Protein AF-S6GRE9-F1 (afdb_monomer_lite)

Secondary structure (DSSP, 8-state):
-HHHHHHHHHHHHHHHHHHHHHHHHHHHHHHHHHHHHHHHHHHHHHHHHHHHHHHHHH-SSS-SS-HHHHHHHHHHHHHHHHHHHHHHHHHHHHHHHHHTT-

pLDDT: mean 77.42, std 11.95, range [41.75, 92.94]

Sequence (102 aa):
MMRTKVELSIQEQNQQLLTSMDRRSRIQLMMQHTVEGLSVAAISYYSIGLVKYIIEATGTGALPLSKPQLVGWSVPVIIGTVWFFTRRVHRRFKGMDDESKK

Radius of gyration: 25.57 Å; chains: 1; bounding box: 56×25×76 Å

Foldseek 3Di:
DVVVVVVVVVVVVVVVVVVVVVVVVVVVVVVVVVVLVVVLVVQLVVVLVVVLVVLVVVDPPDDPDDSVVSSVVVNVVSSVVSVVVSVVVVVVVVVVVVVVVD

Structure (mmCIF, N/CA/C/O backbone):
data_AF-S6GRE9-F1
#
_entry.id   AF-S6GRE9-F1
#
loop_
_atom_site.group_PDB
_atom_site.id
_atom_site.type_symbol
_atom_site.label_atom_id
_atom_site.label_alt_id
_atom_site.label_comp_id
_atom_site.label_asym_id
_atom_site.label_entity_id
_atom_site.label_seq_id
_atom_site.pdbx_PDB_ins_code
_atom_site.Cartn_x
_atom_site.Cartn_y
_atom_site.Cartn_z
_atom_site.occupancy
_atom_site.B_iso_or_equiv
_atom_site.auth_seq_id
_atom_site.auth_comp_id
_atom_site.auth_asym_id
_atom_site.auth_atom_id
_atom_site.pdbx_PDB_model_num
ATOM 1 N N . MET A 1 1 ? -33.031 -14.114 44.630 1.00 63.00 1 MET A N 1
ATOM 2 C CA . MET A 1 1 ? -32.945 -12.702 44.188 1.00 63.00 1 MET A CA 1
ATOM 3 C C . MET A 1 1 ? -31.507 -12.197 43.989 1.00 63.00 1 MET A C 1
ATOM 5 O O . MET A 1 1 ? -31.296 -11.454 43.044 1.00 63.00 1 MET A O 1
ATOM 9 N N . MET A 1 2 ? -30.503 -12.568 44.807 1.00 67.25 2 MET A N 1
ATOM 10 C CA . MET A 1 2 ? -29.110 -12.103 44.591 1.00 67.25 2 MET A CA 1
ATOM 11 C C . MET A 1 2 ? -28.430 -12.713 43.350 1.00 67.25 2 MET A C 1
ATOM 13 O O . MET A 1 2 ? -27.720 -12.009 42.644 1.00 67.25 2 MET A O 1
ATOM 17 N N . ARG A 1 3 ? -28.706 -13.990 43.040 1.00 65.88 3 ARG A N 1
ATOM 18 C CA . ARG A 1 3 ? -28.168 -14.696 41.857 1.00 65.88 3 ARG A CA 1
ATOM 19 C C . ARG A 1 3 ? -28.496 -13.998 40.534 1.00 65.88 3 ARG A C 1
ATOM 21 O O . ARG A 1 3 ? -27.601 -13.767 39.739 1.00 65.88 3 ARG A O 1
ATOM 28 N N . THR A 1 4 ? -29.742 -13.560 40.371 1.00 74.81 4 THR A N 1
ATOM 29 C CA . THR A 1 4 ? -30.217 -12.855 39.172 1.00 74.81 4 THR A CA 1
ATOM 30 C C . THR A 1 4 ? -29.526 -11.505 38.979 1.00 74.81 4 THR A C 1
ATOM 32 O O . THR A 1 4 ? -29.225 -11.133 37.855 1.00 74.81 4 THR A O 1
ATOM 35 N N . LYS A 1 5 ? -29.224 -10.774 40.063 1.00 76.06 5 LYS A N 1
ATOM 36 C CA . LYS A 1 5 ? -28.489 -9.499 39.977 1.00 76.06 5 LYS A CA 1
ATOM 37 C C . LYS A 1 5 ? -27.037 -9.705 39.538 1.00 76.06 5 LYS A C 1
ATOM 39 O O . LYS A 1 5 ? -26.526 -8.921 38.748 1.00 76.06 5 LYS A O 1
ATOM 44 N N . VAL A 1 6 ? -26.395 -10.767 40.027 1.00 79.25 6 VAL A N 1
ATOM 45 C CA . VAL A 1 6 ? -25.032 -11.135 39.616 1.00 79.25 6 VAL A CA 1
ATOM 46 C C . VAL A 1 6 ? -25.018 -11.611 38.159 1.00 79.25 6 VAL A C 1
ATOM 48 O O . VAL A 1 6 ? -24.206 -11.128 37.376 1.00 79.25 6 VAL A O 1
ATOM 51 N N . GLU A 1 7 ? -25.951 -12.478 37.757 1.00 75.94 7 GLU A N 1
ATOM 52 C CA . GLU A 1 7 ? -26.098 -12.933 36.364 1.00 75.94 7 GLU A CA 1
ATOM 53 C C . GLU A 1 7 ? -26.362 -11.770 35.392 1.00 75.94 7 GLU A C 1
ATOM 55 O O . GLU A 1 7 ? -25.715 -11.699 34.347 1.00 75.94 7 GLU A O 1
ATOM 60 N N . LEU A 1 8 ? -27.224 -10.816 35.768 1.00 80.00 8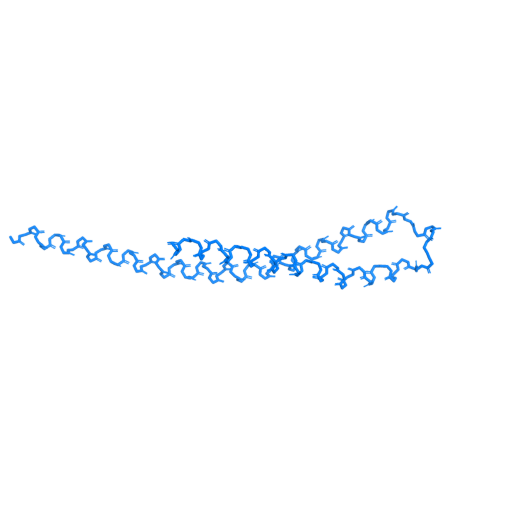 LEU A N 1
ATOM 61 C CA . LEU A 1 8 ? -27.462 -9.585 35.002 1.00 80.00 8 LEU A CA 1
ATOM 62 C C . LEU A 1 8 ? -26.182 -8.747 34.861 1.00 80.00 8 LEU A C 1
ATOM 64 O O . LEU A 1 8 ? -25.845 -8.335 33.756 1.00 80.00 8 LEU A O 1
ATOM 68 N N . SER A 1 9 ? -25.417 -8.559 35.944 1.00 78.94 9 SER A N 1
ATOM 69 C CA . SER A 1 9 ? -24.165 -7.784 35.897 1.00 78.94 9 SER A CA 1
ATOM 70 C C . SER A 1 9 ? -23.083 -8.415 35.005 1.00 78.94 9 SER A C 1
ATOM 72 O O . SER A 1 9 ? -22.323 -7.705 34.346 1.00 78.94 9 SER A O 1
ATOM 74 N N . ILE A 1 10 ? -23.030 -9.751 34.930 1.00 86.62 10 ILE A N 1
ATOM 75 C CA . ILE A 1 10 ? -22.111 -10.481 34.042 1.00 86.62 10 ILE A CA 1
ATOM 76 C C . ILE A 1 10 ? -22.557 -10.349 32.580 1.00 86.62 10 ILE A C 1
ATOM 78 O O . ILE A 1 10 ? -21.720 -10.167 31.696 1.00 86.62 10 ILE A O 1
ATOM 82 N N . GLN A 1 11 ? -23.863 -10.417 32.306 1.00 83.50 11 GLN A N 1
ATOM 83 C CA . GLN A 1 11 ? -24.396 -10.185 30.961 1.00 83.50 11 GLN A CA 1
ATOM 84 C C . GLN A 1 11 ? -24.115 -8.763 30.472 1.00 83.50 11 GLN A C 1
ATOM 86 O O . GLN A 1 11 ? -23.664 -8.599 29.339 1.00 83.50 11 GLN A O 1
ATOM 91 N N . GLU A 1 12 ? -24.296 -7.754 31.326 1.00 86.25 12 GLU A N 1
ATOM 92 C CA . GLU A 1 12 ? -23.961 -6.364 31.004 1.00 86.25 12 GLU A CA 1
ATOM 93 C C . GLU A 1 12 ? -22.462 -6.192 30.712 1.00 86.25 12 GLU A C 1
ATOM 95 O O . GLU A 1 12 ? -22.100 -5.559 29.719 1.00 86.25 12 GLU A O 1
ATOM 100 N N . GLN A 1 13 ? -21.577 -6.812 31.502 1.00 86.75 13 GLN A N 1
ATOM 101 C CA . GLN A 1 13 ? -20.132 -6.806 31.232 1.00 86.75 13 GLN A CA 1
ATOM 102 C C . GLN A 1 13 ? -19.775 -7.476 29.904 1.00 86.75 13 GLN A C 1
ATOM 104 O O . GLN A 1 13 ? -18.998 -6.919 29.128 1.00 86.75 13 GLN A O 1
ATOM 109 N N . ASN A 1 14 ? -20.340 -8.649 29.615 1.00 88.25 14 ASN A N 1
ATOM 110 C CA . ASN A 1 14 ? -20.103 -9.338 28.347 1.00 88.25 14 ASN A CA 1
ATOM 111 C C . ASN A 1 14 ? -20.605 -8.508 27.162 1.00 88.25 14 ASN A C 1
ATOM 113 O O . ASN A 1 14 ? -19.911 -8.395 26.153 1.00 88.25 14 ASN A O 1
ATOM 117 N N . GLN A 1 15 ? -21.769 -7.869 27.290 1.00 88.81 15 GLN A N 1
ATOM 118 C CA . GLN A 1 15 ? -22.308 -6.990 26.257 1.00 88.81 15 GLN A CA 1
ATOM 119 C C . GLN A 1 15 ? -21.407 -5.771 26.021 1.00 88.81 15 GLN A C 1
ATOM 121 O O . GLN A 1 15 ? -21.131 -5.413 24.873 1.00 88.81 15 GLN A O 1
ATOM 126 N N . GLN A 1 16 ? -20.890 -5.159 27.089 1.00 90.38 16 GLN A N 1
ATOM 127 C CA . GLN A 1 16 ? -19.921 -4.065 26.994 1.00 90.38 16 GLN A CA 1
ATOM 128 C C . GLN A 1 16 ?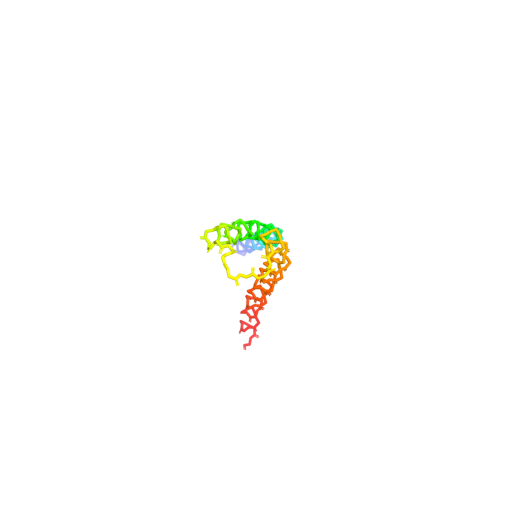 -18.602 -4.521 26.357 1.00 90.38 16 GLN A C 1
ATOM 130 O O . GLN A 1 16 ? -18.048 -3.814 25.509 1.00 90.38 16 GLN A O 1
ATOM 135 N N . LEU A 1 17 ? -18.117 -5.717 26.703 1.00 89.56 17 LEU A N 1
ATOM 136 C CA . LEU A 1 17 ? -16.897 -6.283 26.138 1.00 89.56 17 LEU A CA 1
ATOM 137 C C . LEU A 1 17 ? -17.048 -6.538 24.636 1.00 89.56 17 LEU A C 1
ATOM 139 O O . LEU A 1 17 ? -16.216 -6.054 23.867 1.00 89.56 17 LEU A O 1
ATOM 143 N N . LEU A 1 18 ? -18.126 -7.206 24.215 1.00 90.94 18 LEU A N 1
ATOM 144 C CA . LEU A 1 18 ? -18.444 -7.447 22.804 1.00 90.94 18 LEU A CA 1
ATOM 145 C C . LEU A 1 18 ? -18.538 -6.128 22.028 1.00 90.94 18 LEU A C 1
ATOM 147 O O . LEU A 1 18 ? -17.876 -5.960 21.007 1.00 90.94 18 LEU A O 1
ATOM 151 N N . THR A 1 19 ? -19.244 -5.138 22.579 1.00 90.44 19 THR A N 1
ATOM 152 C CA . THR A 1 19 ? -19.366 -3.805 21.965 1.00 90.44 19 THR A CA 1
ATOM 153 C C . THR A 1 19 ? -18.000 -3.121 21.809 1.00 90.44 19 THR A C 1
ATOM 155 O O . THR A 1 19 ? -17.707 -2.495 20.787 1.00 90.44 19 THR A O 1
ATOM 158 N N . SER A 1 20 ? -17.119 -3.256 22.806 1.00 88.69 20 SER A N 1
ATOM 159 C CA . SER A 1 20 ? -15.759 -2.712 22.742 1.00 88.69 20 SER A CA 1
ATOM 160 C C . SER A 1 20 ? -14.866 -3.452 21.734 1.00 88.69 20 SER A C 1
ATOM 162 O O . SER A 1 20 ? -14.018 -2.830 21.088 1.00 88.69 20 SER A O 1
ATOM 164 N N . MET A 1 21 ? -15.052 -4.766 21.570 1.00 90.62 21 MET A N 1
ATOM 165 C CA . MET A 1 21 ? -14.356 -5.578 20.571 1.00 90.62 21 MET A CA 1
ATOM 166 C C . MET A 1 21 ? -14.788 -5.204 19.157 1.00 90.62 21 MET A C 1
ATOM 168 O O . MET A 1 21 ? -13.915 -4.922 18.339 1.00 90.62 21 MET A O 1
ATOM 172 N N . ASP A 1 22 ? -16.089 -5.088 18.896 1.00 89.31 22 ASP A N 1
ATOM 173 C CA . ASP A 1 22 ? -16.628 -4.690 17.590 1.00 89.31 22 ASP A CA 1
ATOM 174 C C . ASP A 1 22 ? -16.110 -3.319 17.158 1.00 89.31 22 ASP A C 1
ATOM 176 O O . ASP A 1 22 ? -15.674 -3.124 16.018 1.00 89.31 22 ASP A O 1
ATOM 180 N N . ARG A 1 23 ? -16.085 -2.357 18.089 1.00 89.06 23 ARG A N 1
ATOM 181 C CA . ARG A 1 23 ? -15.549 -1.020 17.816 1.00 89.06 23 ARG A CA 1
ATOM 182 C C . ARG A 1 23 ? -14.066 -1.070 17.450 1.00 89.06 23 ARG A C 1
ATOM 184 O O . ARG A 1 23 ? -13.660 -0.425 16.484 1.00 89.06 23 ARG A O 1
ATOM 191 N N . ARG A 1 24 ? -13.256 -1.824 18.201 1.00 92.94 24 ARG A N 1
ATOM 192 C CA . ARG A 1 24 ? -11.818 -1.979 17.921 1.00 92.94 24 ARG A CA 1
ATOM 193 C C . ARG A 1 24 ? -11.575 -2.708 16.606 1.00 92.94 24 ARG A C 1
ATOM 195 O O . ARG A 1 24 ? -10.772 -2.233 15.813 1.00 92.94 24 ARG A O 1
ATOM 202 N N . SER A 1 25 ? -12.290 -3.800 16.355 1.00 90.06 25 SER A N 1
ATOM 203 C CA . SER A 1 25 ? -12.184 -4.585 15.124 1.00 90.06 25 SER A CA 1
ATOM 204 C C . SER A 1 25 ? -12.504 -3.732 13.893 1.00 90.06 25 SER A C 1
ATOM 206 O O . SER A 1 25 ? -11.738 -3.711 12.933 1.00 90.06 25 SER A O 1
ATOM 208 N N . ARG A 1 26 ? -13.552 -2.897 13.957 1.00 89.31 26 ARG A N 1
ATOM 209 C CA . ARG A 1 26 ? -13.885 -1.949 12.882 1.00 89.31 26 ARG A CA 1
ATOM 210 C C . ARG A 1 26 ? -12.761 -0.951 12.599 1.00 89.31 26 ARG A C 1
ATOM 212 O O . ARG A 1 26 ? -12.451 -0.698 11.438 1.00 89.31 26 ARG A O 1
ATOM 219 N N . ILE A 1 27 ? -12.156 -0.382 13.642 1.00 88.44 27 ILE A N 1
ATOM 220 C CA . ILE A 1 27 ? -11.030 0.553 13.489 1.00 88.44 27 ILE A CA 1
ATOM 221 C C . ILE A 1 27 ? -9.805 -0.176 12.918 1.00 88.44 27 ILE A C 1
ATOM 223 O O . ILE A 1 27 ? -9.136 0.355 12.035 1.00 88.44 27 ILE A O 1
ATOM 227 N N . GLN A 1 28 ? -9.537 -1.404 13.367 1.00 85.50 28 GLN A N 1
ATOM 228 C CA . GLN A 1 28 ? -8.447 -2.238 12.853 1.00 85.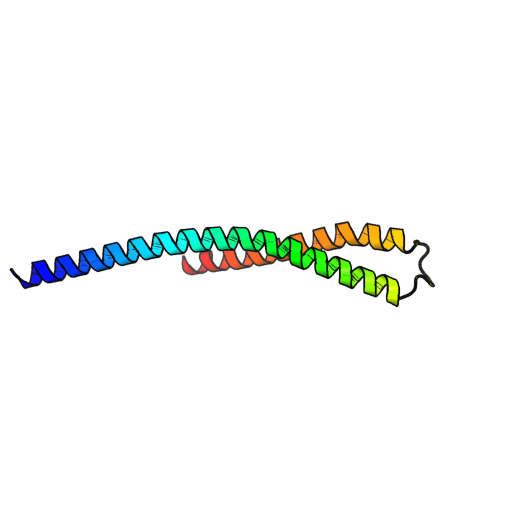50 28 GLN A CA 1
ATOM 229 C C . GLN A 1 28 ? -8.627 -2.569 11.367 1.00 85.50 28 GLN A C 1
ATOM 231 O O . GLN A 1 28 ? -7.673 -2.423 10.609 1.00 85.50 28 GLN A O 1
ATOM 236 N N . LEU A 1 29 ? -9.842 -2.916 10.932 1.00 86.00 29 LEU A N 1
ATOM 237 C CA . LEU A 1 29 ? -10.165 -3.145 9.519 1.00 86.00 29 LEU A CA 1
ATOM 238 C C . LEU A 1 29 ? -9.945 -1.891 8.669 1.00 86.00 29 LEU A C 1
ATOM 240 O O . LEU A 1 29 ? -9.362 -1.966 7.590 1.00 86.00 29 LEU A O 1
ATOM 244 N N . MET A 1 30 ? -10.370 -0.723 9.160 1.00 87.06 30 MET A N 1
ATOM 245 C CA . MET A 1 30 ? -10.130 0.532 8.446 1.00 87.06 30 MET A CA 1
ATOM 246 C C . MET A 1 30 ? -8.637 0.817 8.297 1.00 87.06 30 MET A C 1
ATOM 248 O O . MET A 1 30 ? -8.202 1.119 7.192 1.00 87.06 30 MET A O 1
ATOM 252 N N . MET A 1 31 ? -7.848 0.658 9.365 1.00 85.75 31 MET A N 1
ATOM 253 C CA . MET A 1 31 ? -6.392 0.829 9.301 1.00 85.75 31 MET A CA 1
ATOM 254 C C . MET A 1 31 ? -5.724 -0.176 8.355 1.00 85.75 31 MET A C 1
ATOM 256 O O . MET A 1 31 ? -4.818 0.206 7.618 1.00 85.75 31 MET A O 1
ATOM 260 N N . GLN A 1 32 ? -6.171 -1.437 8.343 1.00 83.12 32 GLN A N 1
ATOM 261 C CA . GLN A 1 32 ? -5.662 -2.446 7.412 1.00 83.12 32 GLN A CA 1
ATOM 262 C C . GLN A 1 32 ? -5.891 -2.027 5.961 1.00 83.12 32 GLN A C 1
ATOM 264 O O . GLN A 1 32 ? -4.937 -2.023 5.189 1.00 83.12 32 GLN A O 1
ATOM 269 N N . HIS A 1 33 ? -7.096 -1.577 5.605 1.00 78.25 33 HIS A N 1
ATOM 270 C CA . HIS A 1 33 ? -7.372 -1.076 4.257 1.00 78.25 33 HIS A CA 1
ATOM 271 C C . HIS A 1 33 ? -6.496 0.125 3.867 1.00 78.25 33 HIS A C 1
ATOM 273 O O . HIS A 1 33 ? -6.057 0.222 2.719 1.00 78.25 33 HIS A O 1
ATOM 279 N N . THR A 1 34 ? -6.182 1.027 4.804 1.00 79.88 34 THR A N 1
ATOM 280 C CA . THR A 1 34 ? -5.247 2.130 4.532 1.00 79.88 34 THR A CA 1
ATOM 281 C C . THR A 1 34 ? -3.830 1.618 4.254 1.00 79.88 34 THR A C 1
ATOM 283 O O . THR A 1 34 ? -3.146 2.130 3.366 1.00 79.88 34 THR A O 1
ATOM 286 N N . VAL A 1 35 ? -3.387 0.584 4.978 1.00 82.44 35 VAL A N 1
ATOM 287 C CA . VAL A 1 35 ? -2.055 -0.026 4.816 1.00 82.44 35 VAL A CA 1
ATOM 288 C C . VAL A 1 35 ? -1.967 -0.881 3.548 1.00 82.44 35 VAL A C 1
ATOM 290 O O . VAL A 1 35 ? -0.910 -0.929 2.917 1.00 82.44 35 VAL A O 1
ATOM 293 N N . GLU A 1 36 ? -3.070 -1.485 3.104 1.00 79.38 36 GLU A N 1
ATOM 294 C CA . GLU A 1 36 ? -3.127 -2.216 1.833 1.00 79.38 36 GLU A CA 1
ATOM 295 C C . GLU A 1 36 ? -2.740 -1.314 0.653 1.00 79.38 36 GLU A C 1
ATOM 297 O O . GLU A 1 36 ? -1.904 -1.703 -0.165 1.00 79.38 36 GLU A O 1
ATOM 302 N N . GLY A 1 37 ? -3.266 -0.085 0.595 1.00 79.56 37 GLY A N 1
ATOM 303 C CA . GLY A 1 37 ? -2.923 0.885 -0.453 1.00 79.56 37 GLY A CA 1
ATOM 304 C C . GLY A 1 37 ? -1.451 1.312 -0.431 1.00 79.56 37 GLY A C 1
ATOM 305 O O . GLY A 1 37 ? -0.819 1.421 -1.483 1.00 79.56 37 GLY A O 1
ATOM 306 N N . LEU A 1 38 ? -0.874 1.484 0.763 1.00 84.25 38 LEU A N 1
ATOM 307 C CA . LEU A 1 38 ? 0.547 1.804 0.925 1.00 84.25 38 LEU A CA 1
ATOM 308 C C . LEU A 1 38 ? 1.452 0.642 0.479 1.00 84.25 38 LEU A C 1
ATOM 310 O O . LEU A 1 38 ? 2.495 0.873 -0.135 1.00 84.25 38 LEU A O 1
ATOM 314 N N . SER A 1 39 ? 1.039 -0.605 0.733 1.00 86.00 39 SER A N 1
ATOM 315 C CA . SER A 1 39 ? 1.790 -1.793 0.307 1.00 86.00 39 SER A CA 1
ATOM 316 C C . SER A 1 39 ? 1.945 -1.865 -1.215 1.00 86.00 39 SER A C 1
ATOM 318 O O . SER A 1 39 ? 3.022 -2.205 -1.701 1.00 86.00 39 SER A O 1
ATOM 320 N N . VAL A 1 40 ? 0.917 -1.460 -1.974 1.00 83.94 40 VAL A N 1
ATOM 321 C CA . VAL A 1 40 ? 0.961 -1.413 -3.444 1.00 83.94 40 VAL A CA 1
ATOM 322 C C . VAL A 1 40 ? 2.070 -0.471 -3.904 1.00 83.94 40 VAL A C 1
ATOM 324 O O . VAL A 1 40 ? 2.884 -0.856 -4.739 1.00 83.94 40 VAL A O 1
ATOM 327 N N . ALA A 1 41 ? 2.151 0.729 -3.321 1.00 85.81 41 ALA A N 1
ATOM 328 C CA . ALA A 1 41 ? 3.186 1.702 -3.660 1.00 85.81 41 ALA A CA 1
ATOM 329 C C . ALA A 1 41 ? 4.599 1.167 -3.367 1.00 85.81 41 ALA A C 1
ATOM 331 O O . ALA A 1 41 ? 5.484 1.264 -4.220 1.00 85.81 41 ALA A O 1
ATOM 332 N N . ALA A 1 42 ? 4.798 0.548 -2.198 1.00 88.25 42 ALA A N 1
ATOM 333 C CA . ALA A 1 42 ? 6.082 -0.035 -1.814 1.00 88.25 42 ALA A CA 1
ATOM 334 C C . ALA A 1 42 ? 6.501 -1.177 -2.758 1.00 88.25 42 ALA A C 1
ATOM 336 O O . ALA A 1 42 ? 7.614 -1.170 -3.288 1.00 88.25 42 ALA A O 1
ATOM 337 N N . ILE A 1 43 ? 5.598 -2.127 -3.024 1.00 86.88 43 ILE A N 1
ATOM 338 C CA . ILE A 1 43 ? 5.852 -3.265 -3.919 1.00 86.88 43 ILE A CA 1
ATOM 339 C C . ILE A 1 43 ? 6.154 -2.774 -5.338 1.00 86.88 43 ILE A C 1
ATOM 341 O O . ILE A 1 43 ? 7.103 -3.254 -5.963 1.00 86.88 43 ILE A O 1
ATOM 345 N N . SER A 1 44 ? 5.394 -1.800 -5.849 1.00 86.56 44 SER A N 1
ATOM 346 C CA . SER A 1 44 ? 5.634 -1.214 -7.170 1.00 86.56 44 SER A CA 1
ATOM 347 C C . SER A 1 44 ? 7.015 -0.570 -7.272 1.00 86.56 44 SER A C 1
ATOM 349 O O . SER A 1 44 ? 7.722 -0.835 -8.242 1.00 86.56 44 SER A O 1
ATOM 351 N N . TYR A 1 45 ? 7.432 0.218 -6.276 1.00 88.38 45 TYR A N 1
ATOM 352 C CA . TYR A 1 45 ? 8.740 0.879 -6.291 1.00 88.38 45 TYR A CA 1
ATOM 353 C C . TYR A 1 45 ? 9.898 -0.127 -6.348 1.00 88.38 45 TYR A C 1
ATOM 355 O O . TYR A 1 45 ? 10.765 -0.028 -7.220 1.00 88.38 45 TYR A O 1
ATOM 363 N N . TYR A 1 46 ? 9.877 -1.143 -5.480 1.00 89.31 46 TYR A N 1
ATOM 364 C CA . TYR A 1 46 ? 10.906 -2.187 -5.488 1.00 89.31 46 TYR A CA 1
ATOM 365 C C . TYR A 1 46 ? 10.902 -2.996 -6.788 1.00 89.31 46 TYR A C 1
ATOM 367 O O . TYR A 1 46 ? 11.966 -3.285 -7.333 1.00 89.31 46 TYR A O 1
ATOM 375 N N . SER A 1 47 ? 9.720 -3.311 -7.323 1.00 87.06 47 SER A N 1
ATOM 376 C CA . SER A 1 47 ? 9.591 -4.051 -8.585 1.00 87.06 47 SER A CA 1
ATOM 377 C C . SER A 1 47 ? 10.191 -3.279 -9.764 1.00 87.06 47 SER A C 1
ATOM 379 O O . SER A 1 47 ? 10.914 -3.861 -10.570 1.00 87.06 47 SER A O 1
ATOM 381 N N . ILE A 1 48 ? 9.954 -1.963 -9.843 1.00 85.69 48 ILE A N 1
ATOM 382 C CA . ILE A 1 48 ? 10.564 -1.090 -10.861 1.00 85.69 48 ILE A CA 1
ATOM 383 C C . ILE A 1 48 ? 12.092 -1.113 -10.744 1.00 85.69 48 ILE A C 1
ATOM 385 O O . ILE A 1 48 ? 12.783 -1.266 -11.753 1.00 85.69 48 ILE A O 1
ATOM 389 N N . GLY A 1 49 ? 12.625 -1.011 -9.523 1.00 83.62 49 GLY A N 1
ATOM 390 C CA . GLY A 1 49 ? 14.064 -1.095 -9.271 1.00 83.62 49 GLY A CA 1
ATOM 391 C C . GLY A 1 49 ? 14.674 -2.417 -9.748 1.00 83.62 49 GLY A C 1
ATOM 392 O O . GLY A 1 49 ? 15.679 -2.408 -10.455 1.00 83.62 49 GLY A O 1
ATOM 393 N N . LEU A 1 50 ? 14.039 -3.549 -9.434 1.00 83.75 50 LEU A N 1
ATOM 394 C CA . LEU A 1 50 ? 14.495 -4.873 -9.874 1.00 83.75 50 LEU A CA 1
ATOM 395 C C . LEU A 1 50 ? 14.497 -5.010 -11.400 1.00 83.75 50 LEU A C 1
ATOM 397 O O . LEU A 1 50 ? 15.469 -5.499 -11.973 1.00 83.75 50 LEU A O 1
ATOM 401 N N . VAL A 1 51 ? 13.446 -4.538 -12.075 1.00 82.50 51 VAL A N 1
ATOM 402 C CA . VAL A 1 51 ? 13.380 -4.586 -13.543 1.00 82.50 51 VAL A CA 1
ATOM 403 C C . VAL A 1 51 ? 14.449 -3.702 -14.179 1.00 82.50 51 VAL A C 1
ATOM 405 O O . VAL A 1 51 ? 15.077 -4.117 -15.153 1.00 82.50 51 VAL A O 1
ATOM 408 N N . LYS A 1 52 ? 14.729 -2.528 -13.600 1.00 81.00 52 LYS A N 1
ATOM 409 C CA . LYS A 1 52 ? 15.836 -1.674 -14.042 1.00 81.00 52 LYS A CA 1
ATOM 410 C C . LYS A 1 52 ? 17.174 -2.422 -13.988 1.00 81.00 52 LYS A C 1
ATOM 412 O O . LYS A 1 52 ? 17.895 -2.415 -14.983 1.00 81.00 52 LYS A O 1
ATOM 417 N N . TYR A 1 53 ? 17.469 -3.123 -12.889 1.00 80.38 53 TYR A N 1
ATOM 418 C CA . TYR A 1 53 ? 18.689 -3.932 -12.777 1.00 80.38 53 TYR A CA 1
ATOM 419 C C . TYR A 1 53 ? 18.754 -5.058 -13.814 1.00 80.38 53 TYR A C 1
ATOM 421 O O . TYR A 1 53 ? 19.813 -5.288 -14.390 1.00 80.38 53 TYR A O 1
ATOM 429 N N . ILE A 1 54 ? 17.635 -5.730 -14.107 1.00 77.50 54 ILE A N 1
ATOM 430 C CA . ILE A 1 54 ? 17.582 -6.782 -15.137 1.00 77.50 54 ILE A CA 1
ATOM 431 C C . ILE A 1 54 ? 17.878 -6.207 -16.531 1.00 77.50 54 ILE A C 1
ATOM 433 O O . ILE A 1 54 ? 18.642 -6.805 -17.291 1.00 77.50 54 ILE A O 1
ATOM 437 N N . ILE A 1 55 ? 17.308 -5.045 -16.869 1.00 77.56 55 ILE A N 1
ATOM 438 C CA . ILE A 1 55 ? 17.551 -4.357 -18.150 1.00 77.56 55 ILE A CA 1
ATOM 439 C C . ILE A 1 55 ? 19.013 -3.902 -18.257 1.00 77.56 55 ILE A C 1
ATOM 441 O O . ILE A 1 55 ? 19.628 -3.998 -19.320 1.00 77.56 55 ILE A O 1
ATOM 445 N N . GLU A 1 56 ? 19.589 -3.408 -17.161 1.00 73.06 56 GLU A N 1
ATOM 446 C CA . GLU A 1 56 ? 20.999 -3.021 -17.117 1.00 73.06 56 GLU A CA 1
ATOM 447 C C . GLU A 1 56 ? 21.929 -4.233 -17.276 1.00 73.06 56 GLU A C 1
ATOM 449 O O . GLU A 1 56 ? 22.883 -4.151 -18.054 1.00 73.06 56 GLU A O 1
ATOM 454 N N . ALA A 1 57 ? 21.615 -5.353 -16.616 1.00 72.06 57 ALA A N 1
ATOM 455 C CA . ALA A 1 57 ? 22.416 -6.576 -16.610 1.00 72.06 57 ALA A CA 1
ATOM 456 C C . ALA A 1 57 ? 22.352 -7.377 -17.919 1.00 72.06 57 ALA A C 1
ATOM 458 O O . ALA A 1 57 ? 23.342 -7.993 -18.302 1.00 72.06 57 ALA A O 1
ATOM 459 N N . THR A 1 58 ? 21.215 -7.376 -18.622 1.00 68.94 58 THR A N 1
ATOM 460 C CA . THR A 1 58 ? 21.067 -8.141 -19.876 1.00 68.94 58 THR A CA 1
ATOM 461 C C . THR A 1 58 ? 21.842 -7.540 -21.043 1.00 68.94 58 THR A C 1
ATOM 463 O O . THR A 1 58 ? 22.187 -8.271 -21.965 1.00 68.94 58 THR A O 1
ATOM 466 N N . GLY A 1 59 ? 22.169 -6.243 -20.990 1.00 59.72 59 GLY A N 1
ATOM 467 C CA . GLY A 1 59 ? 22.847 -5.545 -22.078 1.00 59.72 59 GLY A CA 1
ATOM 468 C C . GLY A 1 59 ? 21.955 -5.455 -23.323 1.00 59.72 59 GLY A C 1
ATOM 469 O O . GLY A 1 59 ? 21.501 -6.447 -23.879 1.00 59.72 59 GLY A O 1
ATOM 470 N N . THR A 1 60 ? 21.690 -4.250 -23.821 1.00 59.31 60 THR A N 1
ATOM 471 C CA . THR A 1 60 ? 20.884 -4.035 -25.040 1.00 59.31 60 THR A CA 1
ATOM 472 C C . THR A 1 60 ? 21.671 -4.379 -26.310 1.00 59.31 60 THR A C 1
ATOM 474 O O . THR A 1 60 ? 21.816 -3.543 -27.194 1.00 59.31 60 THR A O 1
ATOM 477 N N . GLY A 1 61 ? 22.240 -5.583 -26.383 1.00 54.66 61 GLY A N 1
ATOM 478 C CA . GLY A 1 61 ? 23.061 -6.043 -27.504 1.00 54.66 61 GLY A CA 1
ATOM 479 C C . GLY A 1 61 ? 22.260 -6.512 -28.723 1.00 54.66 61 GLY A C 1
ATOM 480 O O . GLY A 1 61 ? 22.834 -6.622 -29.798 1.00 54.66 61 GLY A O 1
ATOM 481 N N . ALA A 1 62 ? 20.952 -6.774 -28.584 1.00 54.84 62 ALA A N 1
ATOM 482 C CA . ALA A 1 62 ? 20.140 -7.383 -29.650 1.00 54.84 62 ALA A CA 1
ATOM 483 C C . ALA A 1 62 ? 18.750 -6.752 -29.872 1.00 54.84 62 ALA A C 1
ATOM 485 O O . ALA A 1 62 ? 18.020 -7.186 -30.761 1.00 54.84 62 ALA A O 1
ATOM 486 N N . LEU A 1 63 ? 18.353 -5.747 -29.084 1.00 59.16 63 LEU A N 1
ATOM 487 C CA . LEU A 1 63 ? 17.034 -5.115 -29.198 1.00 59.16 63 LEU A CA 1
ATOM 488 C C . LEU A 1 63 ? 17.157 -3.736 -29.867 1.00 59.16 63 LEU A C 1
ATOM 490 O O . LEU A 1 63 ? 17.975 -2.934 -29.422 1.00 59.16 63 LEU A O 1
ATOM 494 N N . PRO A 1 64 ? 16.316 -3.408 -30.869 1.00 61.22 64 PRO A N 1
ATOM 495 C CA . PRO A 1 64 ? 16.313 -2.104 -31.548 1.00 61.22 64 PRO A CA 1
ATOM 496 C C . PRO A 1 64 ? 15.822 -0.941 -30.662 1.00 61.22 64 PRO A C 1
ATOM 498 O O . PRO A 1 64 ? 15.714 0.193 -31.122 1.00 61.22 64 PRO A O 1
ATOM 501 N N . LEU A 1 65 ? 15.501 -1.211 -29.394 1.00 62.84 65 LEU A N 1
ATOM 502 C CA . LEU A 1 65 ? 15.017 -0.237 -28.424 1.00 62.84 65 LEU A CA 1
ATOM 503 C C . LEU A 1 65 ? 16.171 0.250 -27.546 1.00 62.84 65 LEU A C 1
ATOM 505 O O . LEU A 1 65 ? 16.923 -0.541 -26.976 1.00 62.84 65 LEU A O 1
ATOM 509 N N . SER A 1 66 ? 16.278 1.567 -27.385 1.00 66.50 66 SER A N 1
ATOM 510 C CA . SER A 1 66 ? 17.258 2.166 -26.476 1.00 66.50 66 SER A CA 1
ATOM 511 C C . SER A 1 66 ? 16.930 1.828 -25.010 1.00 66.50 66 SER A C 1
ATOM 513 O O . SER A 1 66 ? 15.759 1.770 -24.624 1.00 66.50 66 SER A O 1
ATOM 515 N N . LYS A 1 67 ? 17.955 1.634 -24.159 1.00 65.81 67 LYS A N 1
ATOM 516 C CA . LYS A 1 67 ? 17.795 1.365 -22.708 1.00 65.81 67 LYS A CA 1
ATOM 517 C C . LYS A 1 67 ? 16.751 2.266 -22.014 1.00 65.81 67 LYS A C 1
ATOM 519 O O . LYS A 1 67 ? 15.931 1.729 -21.270 1.00 65.81 67 LYS A O 1
ATOM 524 N N . PRO A 1 68 ? 16.706 3.594 -22.262 1.00 68.69 68 PRO A N 1
ATOM 525 C CA . PRO A 1 68 ? 15.726 4.475 -21.625 1.00 68.69 68 PRO A CA 1
ATOM 526 C C . PRO A 1 68 ? 14.279 4.163 -22.025 1.00 68.69 68 PRO A C 1
ATOM 528 O O . PRO A 1 68 ? 13.379 4.274 -21.198 1.00 68.69 68 PRO A O 1
ATOM 531 N N . GLN A 1 69 ? 14.047 3.737 -23.271 1.00 74.06 69 GLN A N 1
ATOM 532 C CA . GLN A 1 69 ? 12.712 3.383 -23.759 1.00 74.06 69 GLN A CA 1
ATOM 533 C C . GLN A 1 69 ? 12.209 2.096 -23.101 1.00 74.06 69 GLN A C 1
ATOM 535 O O . GLN A 1 69 ? 11.075 2.059 -22.637 1.00 74.06 69 GLN A O 1
ATOM 540 N N . LEU A 1 70 ? 13.055 1.067 -22.991 1.00 73.69 70 LEU A N 1
ATOM 541 C CA . LEU A 1 70 ? 12.715 -0.187 -22.305 1.00 73.69 70 LEU A CA 1
ATOM 542 C C . LEU A 1 70 ? 12.329 0.047 -20.839 1.00 73.69 70 LEU A C 1
ATOM 544 O O . LEU A 1 70 ? 11.306 -0.460 -20.378 1.00 73.69 70 LEU A O 1
ATOM 548 N N . VAL A 1 71 ? 13.099 0.874 -20.125 1.00 74.31 71 VAL A N 1
ATOM 549 C CA . VAL A 1 71 ? 12.767 1.266 -18.748 1.00 74.31 71 VAL A CA 1
ATOM 550 C C . VAL A 1 71 ? 11.454 2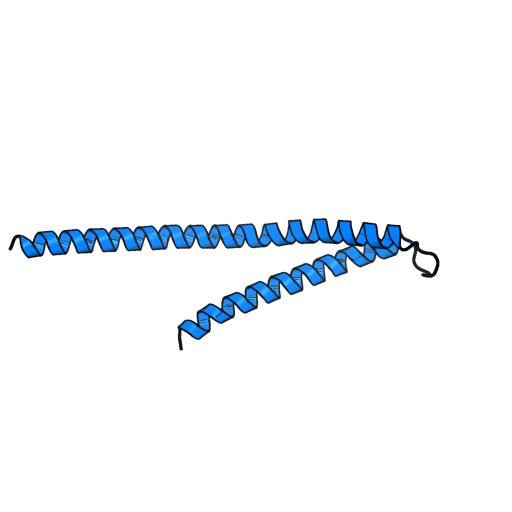.053 -18.719 1.00 74.31 71 VAL A C 1
ATOM 552 O O . VAL A 1 71 ? 10.578 1.734 -17.918 1.00 74.31 71 VAL A O 1
ATOM 555 N N . GLY A 1 72 ? 11.263 3.012 -19.629 1.00 76.25 72 GLY A N 1
ATOM 556 C CA . GLY A 1 72 ? 10.038 3.810 -19.727 1.00 76.25 72 GLY A CA 1
ATOM 557 C C . GLY A 1 72 ? 8.770 2.977 -19.943 1.00 76.25 72 GLY A C 1
ATOM 558 O O . GLY A 1 72 ? 7.773 3.211 -19.267 1.00 76.25 72 GLY A O 1
ATOM 559 N N . TRP A 1 73 ? 8.818 1.962 -20.813 1.00 80.06 73 TRP A N 1
ATOM 560 C CA . TRP A 1 73 ? 7.701 1.034 -21.041 1.00 80.06 73 TRP A CA 1
ATOM 561 C C . TRP A 1 73 ? 7.482 0.061 -19.877 1.00 80.06 73 TRP A C 1
ATOM 563 O O . TRP A 1 73 ? 6.349 -0.351 -19.628 1.00 80.06 73 TRP A O 1
ATOM 573 N N . SER A 1 74 ? 8.533 -0.284 -19.127 1.00 78.31 74 SER A N 1
ATOM 574 C CA . SER A 1 74 ? 8.405 -1.182 -17.974 1.00 78.31 74 SER A CA 1
ATOM 575 C C . SER A 1 74 ? 7.585 -0.572 -16.833 1.00 78.31 74 SER A C 1
ATOM 577 O O . SER A 1 74 ? 6.849 -1.289 -16.161 1.00 78.31 74 SER A O 1
ATOM 579 N N . VAL A 1 75 ? 7.639 0.751 -16.645 1.00 79.50 75 VAL A N 1
ATOM 580 C CA . VAL A 1 75 ? 6.942 1.449 -15.554 1.00 79.50 75 VAL A CA 1
ATOM 581 C C . VAL A 1 75 ? 5.418 1.240 -15.595 1.00 79.50 75 VAL A C 1
ATOM 583 O O . VAL A 1 75 ? 4.879 0.712 -14.618 1.0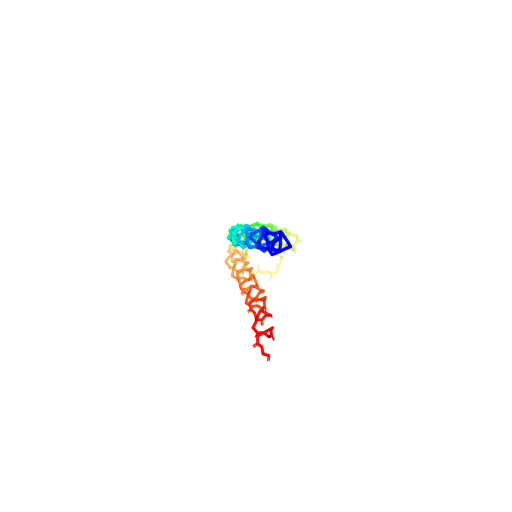0 79.50 75 VAL A O 1
ATOM 586 N N . PRO A 1 76 ? 4.691 1.579 -16.682 1.00 85.31 76 PRO A N 1
ATOM 587 C CA . PRO A 1 76 ? 3.245 1.366 -16.738 1.00 85.31 76 PRO A CA 1
ATOM 588 C C . PRO A 1 76 ? 2.869 -0.122 -16.693 1.00 85.31 76 PRO A C 1
ATOM 590 O O . PRO A 1 76 ? 1.855 -0.471 -16.090 1.00 85.31 76 PRO A O 1
ATOM 593 N N . VAL A 1 77 ? 3.696 -1.010 -17.258 1.00 87.19 77 VAL A N 1
ATOM 594 C CA . VAL A 1 77 ? 3.474 -2.465 -17.207 1.00 87.19 77 VAL A CA 1
ATOM 595 C C . VAL A 1 77 ? 3.564 -2.984 -15.773 1.00 87.19 77 VAL A C 1
ATOM 597 O O . VAL A 1 77 ? 2.675 -3.710 -15.330 1.00 87.19 77 VAL A O 1
ATOM 600 N N . ILE A 1 78 ? 4.587 -2.590 -15.013 1.00 85.69 78 ILE A N 1
ATOM 601 C CA . ILE A 1 78 ? 4.769 -3.022 -13.621 1.00 85.69 78 ILE A CA 1
ATOM 602 C C . ILE A 1 78 ? 3.641 -2.477 -12.749 1.00 85.69 78 ILE A C 1
ATOM 604 O O . ILE A 1 78 ? 3.046 -3.238 -11.987 1.00 85.69 78 ILE A O 1
ATOM 608 N N . ILE A 1 79 ? 3.289 -1.197 -12.898 1.00 81.75 79 ILE A N 1
ATOM 609 C CA . ILE A 1 79 ? 2.165 -0.594 -12.169 1.00 81.75 79 ILE A CA 1
ATOM 610 C C . ILE A 1 79 ? 0.867 -1.351 -12.479 1.00 81.75 79 ILE A C 1
ATOM 612 O O . ILE A 1 79 ? 0.152 -1.744 -11.556 1.00 81.75 79 ILE A O 1
ATOM 616 N N . GLY A 1 80 ? 0.591 -1.624 -13.757 1.00 86.94 80 GLY A N 1
ATOM 617 C CA . GLY A 1 80 ? -0.586 -2.381 -14.184 1.00 86.94 80 GLY A CA 1
ATOM 618 C C . GLY A 1 80 ? -0.618 -3.801 -13.617 1.00 86.94 80 GLY A C 1
ATOM 619 O O . GLY A 1 80 ? -1.645 -4.236 -13.095 1.00 86.94 80 GLY A O 1
ATOM 620 N N . THR A 1 81 ? 0.513 -4.509 -13.657 1.00 86.12 81 THR A N 1
ATOM 621 C CA . THR A 1 81 ? 0.622 -5.889 -13.158 1.00 86.12 81 THR A CA 1
ATOM 622 C C . THR A 1 81 ? 0.445 -5.954 -11.643 1.00 86.12 81 THR A C 1
ATOM 624 O O . THR A 1 81 ? -0.345 -6.762 -11.153 1.00 86.12 81 THR A O 1
ATOM 627 N N . VAL A 1 82 ? 1.125 -5.079 -10.892 1.00 85.75 82 VAL A N 1
ATOM 628 C CA . VAL A 1 82 ? 1.026 -5.026 -9.425 1.00 85.75 82 VAL A CA 1
ATOM 629 C C . VAL A 1 82 ? -0.390 -4.641 -9.004 1.00 85.75 82 VAL A C 1
ATOM 631 O O . VAL A 1 82 ? -0.960 -5.296 -8.130 1.00 85.75 82 VAL A O 1
ATOM 634 N N . TRP A 1 83 ? -1.005 -3.651 -9.658 1.00 83.44 83 TRP A N 1
ATOM 635 C CA . TRP A 1 83 ? -2.397 -3.268 -9.409 1.00 83.44 83 TRP A CA 1
ATOM 636 C C . TRP A 1 83 ? -3.374 -4.411 -9.699 1.00 83.44 83 TRP A C 1
ATOM 638 O O . TRP A 1 83 ? -4.262 -4.690 -8.894 1.00 83.44 83 TRP A O 1
ATOM 648 N N . PHE A 1 84 ? -3.210 -5.115 -10.823 1.00 87.88 84 PHE A N 1
ATOM 649 C CA . PHE A 1 84 ? -4.063 -6.251 -11.165 1.00 87.88 84 PHE A CA 1
ATOM 650 C C . PHE A 1 84 ? -3.919 -7.388 -10.148 1.00 87.88 84 PHE A C 1
ATOM 652 O O . PHE A 1 84 ? -4.925 -7.937 -9.691 1.00 87.88 84 PHE A O 1
ATOM 659 N N . PHE A 1 85 ? -2.685 -7.724 -9.767 1.00 83.75 85 PHE A N 1
ATOM 660 C CA . PHE A 1 85 ? -2.397 -8.805 -8.831 1.00 83.75 85 PHE A CA 1
ATOM 661 C C . PHE A 1 85 ? -2.932 -8.497 -7.430 1.00 83.75 85 PHE A C 1
ATOM 663 O O . PHE A 1 85 ? -3.696 -9.289 -6.881 1.00 83.75 85 PHE A O 1
ATOM 670 N N . THR A 1 86 ? -2.632 -7.314 -6.886 1.00 81.81 86 THR A N 1
ATOM 671 C CA . THR A 1 86 ? -3.165 -6.871 -5.585 1.00 81.81 86 THR A CA 1
ATOM 672 C C . THR A 1 86 ? -4.692 -6.800 -5.588 1.00 81.81 86 THR A C 1
ATOM 674 O O . THR A 1 86 ? -5.336 -7.345 -4.689 1.00 81.81 86 THR A O 1
ATOM 677 N N . ARG A 1 87 ? -5.309 -6.266 -6.651 1.00 81.44 87 ARG A N 1
ATOM 678 C CA . ARG A 1 87 ? -6.774 -6.249 -6.796 1.00 81.44 87 ARG A CA 1
ATOM 679 C C . ARG A 1 87 ? -7.374 -7.653 -6.916 1.00 81.44 87 ARG A C 1
ATOM 681 O O . ARG A 1 87 ? -8.512 -7.860 -6.495 1.00 81.44 87 ARG A O 1
ATOM 688 N N . ARG A 1 88 ? -6.656 -8.620 -7.495 1.00 82.44 88 ARG A N 1
ATOM 689 C CA . ARG A 1 88 ? -7.093 -10.022 -7.596 1.00 82.44 88 ARG A CA 1
ATOM 690 C C . ARG A 1 88 ? -6.993 -10.751 -6.259 1.00 82.44 88 ARG A C 1
ATOM 692 O O . ARG A 1 88 ? -7.931 -11.466 -5.916 1.00 82.44 88 ARG A O 1
ATOM 699 N N . VAL A 1 89 ? -5.906 -10.555 -5.515 1.00 79.88 89 VAL A N 1
ATOM 700 C CA . VAL A 1 89 ? -5.718 -11.124 -4.171 1.00 79.88 89 VAL A CA 1
ATOM 701 C C . VAL A 1 89 ? -6.813 -10.618 -3.233 1.00 79.88 89 VAL A C 1
ATOM 703 O O . VAL A 1 89 ? -7.517 -11.427 -2.635 1.00 79.88 89 VAL A O 1
ATOM 706 N N . HIS A 1 90 ? -7.061 -9.307 -3.209 1.00 74.38 90 HIS A N 1
ATOM 707 C CA . HIS A 1 90 ? -8.105 -8.722 -2.366 1.00 74.38 90 HIS A CA 1
ATOM 708 C C . HIS A 1 90 ? -9.517 -9.231 -2.727 1.00 74.38 90 HIS A C 1
ATOM 710 O O . HIS A 1 90 ? -10.333 -9.510 -1.851 1.00 74.38 90 HIS A O 1
ATOM 716 N N . ARG A 1 91 ? -9.807 -9.454 -4.022 1.00 73.94 91 ARG A N 1
ATOM 717 C CA . ARG A 1 91 ? -11.075 -10.079 -4.451 1.00 73.94 91 ARG A CA 1
ATOM 718 C C . ARG A 1 91 ? -11.219 -11.537 -4.014 1.00 73.94 91 ARG A C 1
ATOM 720 O O . ARG A 1 91 ? -12.343 -11.960 -3.778 1.00 73.94 91 ARG A O 1
ATOM 727 N N . ARG A 1 92 ? -10.128 -12.307 -3.940 1.00 71.94 92 ARG A N 1
ATOM 728 C CA . ARG A 1 92 ? -10.187 -13.704 -3.481 1.00 71.94 92 ARG A CA 1
ATOM 729 C C . ARG A 1 92 ? -10.440 -13.808 -1.983 1.00 71.94 92 ARG A C 1
ATOM 731 O O . ARG A 1 92 ? -11.249 -14.635 -1.590 1.00 71.94 92 ARG A O 1
ATOM 738 N N . PHE A 1 93 ? -9.826 -12.942 -1.179 1.00 64.69 93 PHE A N 1
ATOM 739 C CA . PHE A 1 93 ? -10.094 -12.904 0.261 1.00 64.69 93 PHE A CA 1
ATOM 740 C C . PHE A 1 93 ? -11.537 -12.496 0.568 1.00 64.69 93 PHE A C 1
ATOM 742 O O . PHE A 1 93 ? -12.191 -13.149 1.370 1.00 64.69 93 PHE A O 1
ATOM 749 N N . LYS A 1 94 ? -12.091 -11.525 -0.168 1.00 59.03 94 LYS A N 1
ATOM 750 C CA . LYS A 1 94 ? -13.506 -11.148 -0.031 1.00 59.03 94 LYS A CA 1
ATOM 751 C C . LYS A 1 94 ? -14.493 -12.272 -0.405 1.00 59.03 94 LYS A C 1
ATOM 753 O O . LYS A 1 94 ? -15.652 -12.205 -0.020 1.00 59.03 94 LYS A O 1
ATOM 758 N N . GLY A 1 95 ? -14.051 -13.287 -1.154 1.00 56.84 95 GLY A N 1
ATOM 759 C CA . GLY A 1 95 ? -14.857 -14.467 -1.486 1.00 56.84 95 GLY A CA 1
ATOM 760 C C . GLY A 1 95 ? -14.903 -15.531 -0.383 1.00 56.84 95 GLY A C 1
ATOM 761 O O . GLY A 1 95 ? -15.838 -16.321 -0.363 1.00 56.84 95 GLY A O 1
ATOM 762 N N . MET A 1 96 ? -13.941 -15.542 0.548 1.00 54.78 96 MET A N 1
ATOM 763 C CA . MET A 1 96 ? -13.925 -16.496 1.670 1.00 54.78 96 MET A CA 1
ATOM 764 C C . MET A 1 96 ? -14.929 -16.131 2.773 1.00 54.78 96 MET A C 1
ATOM 766 O O . MET A 1 96 ? -15.428 -17.020 3.458 1.00 54.78 96 MET A O 1
ATOM 770 N N . ASP A 1 97 ? -15.286 -14.851 2.906 1.00 54.19 97 ASP A N 1
ATOM 771 C CA . ASP A 1 97 ? -16.320 -14.402 3.850 1.00 54.19 97 ASP A CA 1
ATOM 772 C C . ASP A 1 97 ? -17.744 -14.798 3.407 1.00 54.19 97 ASP A C 1
ATOM 774 O O . ASP A 1 97 ? -18.665 -14.826 4.224 1.00 54.19 97 ASP A O 1
ATOM 778 N N . ASP A 1 98 ? -17.932 -15.111 2.119 1.00 51.06 98 ASP A N 1
ATOM 779 C CA . ASP A 1 98 ? -19.241 -15.429 1.532 1.00 51.06 98 ASP A CA 1
ATOM 780 C C . ASP A 1 98 ? -19.571 -16.936 1.610 1.00 51.06 98 ASP A C 1
ATOM 782 O O . ASP A 1 98 ? -20.740 -17.312 1.674 1.00 51.06 98 ASP A O 1
ATOM 786 N N . GLU A 1 99 ? -18.560 -17.815 1.697 1.00 48.25 99 GLU A N 1
ATOM 787 C CA . GLU A 1 99 ? -18.762 -19.257 1.938 1.00 48.25 99 GLU A CA 1
ATOM 788 C C . GLU A 1 99 ? -19.087 -19.587 3.402 1.00 48.25 99 GLU A C 1
ATOM 790 O O . GLU A 1 99 ? -19.762 -20.576 3.657 1.00 48.25 99 GLU A O 1
ATOM 795 N N . SER A 1 100 ? -18.705 -18.740 4.366 1.00 47.94 100 SER A N 1
ATOM 796 C CA . SER A 1 100 ? -19.096 -18.914 5.778 1.00 47.94 100 SER A CA 1
ATOM 797 C C . SER A 1 100 ? -20.576 -18.584 6.050 1.00 47.94 100 SER A C 1
ATOM 799 O O . SER A 1 100 ? -21.038 -18.761 7.179 1.00 47.94 100 SER A O 1
ATOM 801 N N . LYS A 1 101 ? -21.311 -18.061 5.058 1.00 49.19 101 LYS A N 1
ATOM 802 C CA . LYS A 1 101 ? -22.734 -17.695 5.167 1.00 49.19 101 LYS A CA 1
ATOM 803 C C . LYS A 1 101 ? -23.691 -18.653 4.449 1.00 49.19 101 LYS A C 1
ATOM 805 O O . LYS A 1 101 ? -24.896 -18.396 4.472 1.00 49.19 101 LYS A O 1
ATOM 810 N N . LYS A 1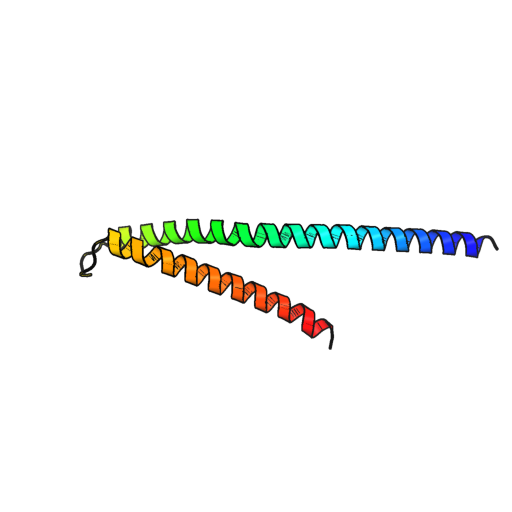 102 ? -23.187 -19.718 3.823 1.00 41.75 102 LYS A N 1
ATOM 811 C CA . LYS A 1 102 ? -24.004 -20.809 3.275 1.00 41.75 102 LYS A CA 1
ATOM 812 C C . LYS A 1 102 ? -24.055 -21.985 4.237 1.00 41.75 102 LYS A C 1
ATOM 814 O O . LYS A 1 102 ? -25.129 -22.621 4.270 1.00 41.75 102 LYS A O 1
#